Protein AF-A0A960MZ77-F1 (afdb_monomer_lite)

Foldseek 3Di:
DDDDDDDPDDPPPPDPPPPPPPPPDPDPPDDQDPVHDDPQWDWDFPDDDPNDTDIDTDHDDPD

Secondary structure (DSSP, 8-state):
---------S---S----------PPPPSS---SSPP-TTPEEEEEEEETTEEEEEEE-----

Radius of gyration: 27.41 Å; chains: 1; bounding box: 57×55×54 Å

Structure (mmCIF, N/CA/C/O backbone):
data_AF-A0A960MZ77-F1
#
_entry.id   AF-A0A960MZ77-F1
#
loop_
_atom_site.group_PDB
_atom_site.id
_atom_site.type_symbol
_atom_site.label_atom_id
_atom_site.label_alt_id
_atom_site.label_comp_id
_atom_site.label_asym_id
_atom_site.label_entity_id
_atom_site.label_seq_id
_atom_site.pdbx_PDB_ins_code
_atom_site.Cartn_x
_atom_site.Cartn_y
_atom_site.Cartn_z
_atom_site.occupancy
_atom_site.B_iso_or_equiv
_atom_site.auth_seq_id
_atom_site.auth_comp_id
_atom_site.auth_asym_id
_atom_site.auth_atom_id
_atom_site.pdbx_PDB_model_num
ATOM 1 N N . MET A 1 1 ? -42.665 -46.615 36.922 1.00 39.91 1 MET A N 1
ATOM 2 C CA . MET A 1 1 ? -42.695 -47.557 35.777 1.00 39.91 1 MET A CA 1
ATOM 3 C C . MET A 1 1 ? -42.313 -46.737 34.546 1.00 39.91 1 MET A C 1
ATOM 5 O O . MET A 1 1 ? -43.060 -45.843 34.200 1.00 39.91 1 MET A O 1
ATOM 9 N N . LYS A 1 2 ? -41.017 -46.651 34.214 1.00 50.53 2 LYS A N 1
ATOM 10 C CA . LYS A 1 2 ? -40.327 -47.385 33.127 1.00 50.53 2 LYS A CA 1
ATOM 11 C C . LYS A 1 2 ? -41.017 -47.245 31.759 1.00 50.53 2 LYS A C 1
ATOM 13 O O . LYS A 1 2 ? -41.965 -47.979 31.522 1.00 50.53 2 LYS A O 1
ATOM 18 N N . SER A 1 3 ? -40.494 -46.363 30.894 1.00 51.72 3 SER A N 1
ATOM 19 C CA . SER A 1 3 ? -40.303 -46.590 29.444 1.00 51.72 3 SER A CA 1
ATOM 20 C C . SER A 1 3 ? -39.815 -45.306 28.733 1.00 51.72 3 SER A C 1
ATOM 22 O O . SER A 1 3 ? -40.585 -44.383 28.493 1.00 51.72 3 SER A O 1
ATOM 24 N N . LEU A 1 4 ? -38.518 -45.261 28.423 1.00 59.62 4 LEU A N 1
ATOM 25 C CA . LEU A 1 4 ? -37.926 -44.666 27.207 1.00 59.62 4 LEU A CA 1
ATOM 26 C C . LEU A 1 4 ? -37.413 -45.873 26.375 1.00 59.62 4 LEU A C 1
ATOM 28 O O . LEU A 1 4 ? -37.295 -46.946 26.984 1.00 59.62 4 LEU A O 1
ATOM 32 N N . PRO A 1 5 ? -36.941 -45.771 25.109 1.00 62.91 5 PRO A N 1
ATOM 33 C CA . PRO A 1 5 ? -36.952 -44.678 24.110 1.00 62.91 5 PRO A CA 1
ATOM 34 C C . PRO A 1 5 ? -37.217 -45.179 22.655 1.00 62.91 5 PRO A C 1
ATOM 36 O O . PRO A 1 5 ? -37.233 -46.380 22.411 1.00 62.91 5 PRO A O 1
ATOM 39 N N . ALA A 1 6 ? -37.312 -44.297 21.650 1.00 55.91 6 ALA A N 1
ATOM 40 C CA . ALA A 1 6 ? -36.880 -44.624 20.276 1.00 55.91 6 ALA A CA 1
ATOM 41 C C . ALA A 1 6 ? -36.759 -43.370 19.395 1.00 55.91 6 ALA A C 1
ATOM 43 O O . ALA A 1 6 ? -37.617 -42.497 19.427 1.00 55.91 6 ALA A O 1
ATOM 44 N N . CYS A 1 7 ? -35.731 -43.360 18.546 1.00 49.16 7 CYS A N 1
ATOM 45 C CA . CYS A 1 7 ? -35.487 -42.399 17.467 1.00 49.16 7 CYS A CA 1
ATOM 46 C C . CYS A 1 7 ? -34.973 -41.010 17.873 1.00 49.16 7 CYS A C 1
ATOM 48 O O . CYS A 1 7 ? -35.555 -39.981 17.552 1.00 49.16 7 CYS A O 1
ATOM 50 N N . PHE A 1 8 ? -33.796 -40.986 18.496 1.00 52.44 8 PHE A N 1
ATOM 51 C CA . PHE A 1 8 ? -32.942 -39.797 18.500 1.00 52.44 8 PHE A CA 1
ATOM 52 C C . PHE A 1 8 ? -31.518 -40.156 18.066 1.00 52.44 8 PHE A C 1
ATOM 54 O O . PHE A 1 8 ? -30.557 -39.911 18.778 1.00 52.44 8 PHE A O 1
ATOM 61 N N . CYS A 1 9 ? -31.380 -40.800 16.907 1.00 54.97 9 CYS A N 1
ATOM 62 C CA . CYS A 1 9 ? -30.076 -41.091 16.317 1.00 54.97 9 CYS A CA 1
ATOM 63 C C . CYS A 1 9 ? -30.188 -41.050 14.796 1.00 54.97 9 CYS A C 1
ATOM 65 O O . CYS A 1 9 ? -30.404 -42.089 14.181 1.00 54.97 9 CYS A O 1
ATOM 67 N N . LEU A 1 10 ? -30.014 -39.883 14.175 1.00 57.62 10 LEU A N 1
ATOM 68 C CA . LEU A 1 10 ? -29.424 -39.858 12.840 1.00 57.62 10 LEU A CA 1
ATOM 69 C C . LEU A 1 10 ? -28.783 -38.497 12.556 1.00 57.62 10 LEU A C 1
ATOM 71 O O . LEU A 1 10 ? -29.423 -37.458 12.676 1.00 57.62 10 LEU A O 1
ATOM 75 N N . CYS A 1 11 ? -27.508 -38.559 12.170 1.00 50.03 11 CYS A N 1
ATOM 76 C CA . CYS A 1 11 ? -26.656 -37.470 11.686 1.00 50.03 11 CYS A CA 1
ATOM 77 C C . CYS A 1 11 ? -25.965 -36.567 12.726 1.00 50.03 11 CYS A C 1
ATOM 79 O O . CYS A 1 11 ? -25.739 -35.388 12.481 1.00 50.03 11 CYS A O 1
ATOM 81 N N . ALA A 1 12 ? -25.458 -37.155 13.813 1.00 55.69 12 ALA A N 1
ATOM 82 C CA . ALA A 1 12 ? -24.252 -36.654 14.488 1.00 55.69 12 ALA A CA 1
ATOM 83 C C . ALA A 1 12 ? -22.982 -37.133 13.745 1.00 55.69 12 ALA A C 1
ATOM 85 O O . ALA A 1 12 ? -22.163 -37.857 14.302 1.00 55.69 12 ALA A O 1
ATOM 86 N N . ALA A 1 13 ? -22.860 -36.814 12.451 1.00 57.44 13 ALA A N 1
ATOM 87 C CA . ALA A 1 13 ? -21.740 -37.271 11.615 1.00 57.44 13 ALA A CA 1
ATOM 88 C C . ALA A 1 13 ? -21.197 -36.197 10.655 1.00 57.44 13 ALA A C 1
ATOM 90 O O . ALA A 1 13 ? -20.521 -36.519 9.682 1.00 57.44 13 ALA A O 1
ATOM 91 N N . LEU A 1 14 ? -21.447 -34.915 10.930 1.00 58.88 14 LEU A N 1
ATOM 92 C CA . LEU A 1 14 ? -20.581 -33.856 10.416 1.00 58.88 14 LEU A CA 1
ATOM 93 C C . LEU A 1 14 ? -19.440 -33.722 11.411 1.00 58.88 14 LEU A C 1
ATOM 95 O O . LEU A 1 14 ? -19.587 -33.117 12.470 1.00 58.88 14 LEU A O 1
ATOM 99 N N . ALA A 1 15 ? -18.350 -34.409 11.085 1.00 58.62 15 ALA A N 1
ATOM 100 C CA . ALA A 1 15 ? -17.109 -34.421 11.826 1.00 58.62 15 ALA A CA 1
ATOM 101 C C . ALA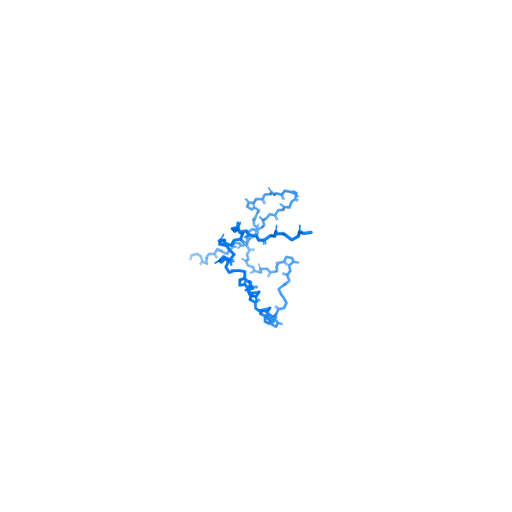 A 1 15 ? -16.708 -32.994 12.221 1.00 58.62 15 ALA A C 1
ATOM 103 O O . ALA A 1 15 ? -16.192 -32.225 11.412 1.00 58.62 15 ALA A O 1
ATOM 104 N N . THR A 1 16 ? -16.897 -32.671 13.498 1.00 62.19 16 THR A N 1
ATOM 105 C CA . THR A 1 16 ? -16.125 -31.676 14.240 1.00 62.19 16 THR A CA 1
ATOM 106 C C . THR A 1 16 ? -14.683 -32.176 14.339 1.00 62.19 16 THR A C 1
ATOM 108 O O . THR A 1 16 ? -14.172 -32.502 15.406 1.00 62.19 16 THR A O 1
ATOM 111 N N . GLY A 1 17 ? -14.019 -32.301 13.189 1.00 60.25 17 GLY A N 1
ATOM 112 C CA . GLY A 1 17 ? -12.571 -32.367 13.158 1.00 60.25 17 GLY A CA 1
ATOM 113 C C . GLY A 1 17 ? -12.053 -31.050 13.733 1.00 60.25 17 GLY A C 1
ATOM 114 O O . GLY A 1 17 ? -12.602 -29.998 13.391 1.00 60.25 17 GLY A O 1
ATOM 115 N N . PRO A 1 18 ? -11.049 -31.064 14.624 1.00 64.06 18 PRO A N 1
ATOM 116 C CA . PRO A 1 18 ? -10.425 -29.822 15.038 1.00 64.06 18 PRO A CA 1
ATOM 117 C C . PRO A 1 18 ? -9.932 -29.120 13.771 1.00 64.06 18 PRO A C 1
ATOM 119 O O . PRO A 1 18 ? -9.158 -29.701 13.006 1.00 64.06 18 PRO A O 1
ATOM 122 N N . ILE A 1 19 ? -10.388 -27.886 13.538 1.00 64.12 19 ILE A N 1
ATOM 123 C CA . ILE A 1 19 ? -9.675 -26.974 12.648 1.00 64.12 19 ILE A CA 1
ATOM 124 C C . ILE A 1 19 ? -8.283 -26.883 13.261 1.00 64.12 19 ILE A C 1
ATOM 126 O O . ILE A 1 19 ? -8.106 -26.304 14.333 1.00 64.12 19 ILE A O 1
ATOM 130 N N . ARG A 1 20 ? -7.306 -27.552 12.646 1.00 55.28 20 ARG A N 1
ATOM 131 C CA . ARG A 1 20 ? -5.913 -27.333 13.000 1.00 55.28 20 ARG A CA 1
ATOM 132 C C . ARG A 1 20 ? -5.640 -25.888 12.627 1.00 55.28 20 ARG A C 1
ATOM 134 O O . ARG A 1 20 ? -5.654 -25.553 11.448 1.00 55.28 20 ARG A O 1
ATOM 141 N N . ALA A 1 21 ? -5.461 -25.042 13.638 1.00 63.16 21 ALA A N 1
ATOM 142 C CA . ALA A 1 21 ? -4.708 -23.821 13.446 1.00 63.16 21 ALA A CA 1
ATOM 143 C C . ALA A 1 21 ? -3.392 -24.256 12.794 1.00 63.16 21 ALA A C 1
ATOM 145 O O . ALA A 1 21 ? -2.691 -25.112 13.347 1.00 63.16 21 ALA A O 1
ATOM 146 N N . GLU A 1 22 ? -3.139 -23.770 11.580 1.00 62.25 22 GLU A N 1
ATOM 147 C CA . GLU A 1 22 ? -1.806 -23.808 10.992 1.00 62.25 22 GLU A CA 1
ATOM 148 C C . GLU A 1 22 ? -0.875 -23.304 12.095 1.00 62.25 22 GLU A C 1
ATOM 150 O O . GLU A 1 22 ? -1.098 -22.221 12.638 1.00 62.25 22 GLU A O 1
ATOM 155 N N . SER A 1 23 ? 0.044 -24.160 12.540 1.00 63.53 23 SER A N 1
ATOM 156 C CA . SER A 1 23 ? 1.010 -23.836 13.587 1.00 63.53 23 SER A CA 1
ATOM 157 C C . SER A 1 23 ? 1.576 -22.449 13.323 1.00 63.53 23 SER A C 1
ATOM 159 O O . SER A 1 23 ? 1.996 -22.226 12.186 1.00 63.53 23 SER A O 1
ATOM 161 N N . ASP A 1 24 ? 1.581 -21.570 14.336 1.00 68.19 24 ASP A N 1
ATOM 162 C CA . ASP A 1 24 ? 2.246 -20.265 14.278 1.00 68.19 24 ASP A CA 1
ATOM 163 C C . ASP A 1 24 ? 3.598 -20.461 13.592 1.00 68.19 24 ASP A C 1
ATOM 165 O O . ASP A 1 24 ? 4.511 -21.088 14.143 1.00 68.19 24 ASP A O 1
ATOM 169 N N . LEU A 1 25 ? 3.683 -20.037 12.328 1.00 72.25 25 LEU A N 1
ATOM 170 C CA . LEU A 1 25 ? 4.930 -20.102 11.588 1.00 72.25 25 LEU A CA 1
ATOM 171 C C . LEU A 1 25 ? 5.940 -19.293 12.403 1.00 72.25 25 LEU A C 1
ATOM 173 O O . LEU A 1 25 ? 5.565 -18.252 12.951 1.00 72.25 25 LEU A O 1
ATOM 177 N N . PRO A 1 26 ? 7.195 -19.758 12.526 1.00 74.50 26 PRO A N 1
ATOM 178 C CA . PRO A 1 26 ? 8.193 -19.006 13.266 1.00 74.50 26 PRO A CA 1
ATOM 179 C C . PRO A 1 26 ? 8.221 -17.578 12.725 1.00 74.50 26 PRO A C 1
ATOM 181 O O . PRO A 1 26 ? 8.286 -17.388 11.505 1.00 74.50 26 PRO A O 1
ATOM 184 N N . GLU A 1 27 ? 8.134 -16.590 13.623 1.00 72.38 27 GLU A N 1
ATOM 185 C CA . GLU A 1 27 ? 8.241 -15.194 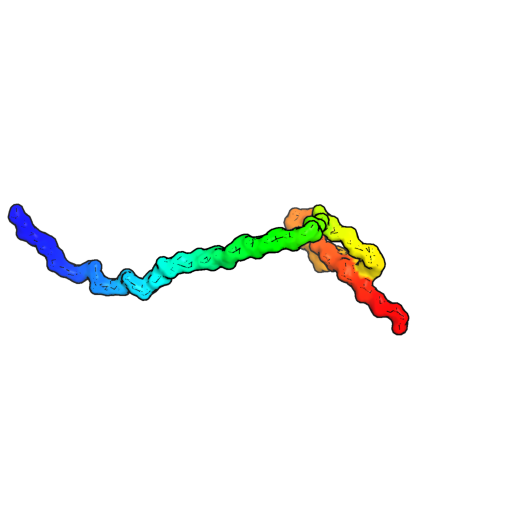13.214 1.00 72.38 27 GLU A CA 1
ATOM 186 C C . GLU A 1 27 ? 9.526 -15.042 12.392 1.00 72.38 27 GLU A C 1
ATOM 188 O O . GLU A 1 27 ? 10.581 -15.557 12.794 1.00 72.38 27 GLU A O 1
ATOM 193 N N . PRO A 1 28 ? 9.464 -14.395 11.215 1.00 72.69 28 PRO A N 1
ATOM 194 C CA . PRO A 1 28 ? 10.669 -14.156 10.451 1.00 72.69 28 PRO A CA 1
ATOM 195 C C . PRO A 1 28 ? 11.670 -13.409 11.346 1.00 72.69 28 PRO A C 1
ATOM 197 O O . PRO A 1 28 ? 11.277 -12.531 12.114 1.00 72.69 28 PRO A O 1
ATOM 200 N N . PRO A 1 29 ? 12.979 -13.697 11.234 1.00 73.06 29 PRO A N 1
ATOM 201 C CA . PRO A 1 29 ? 14.001 -13.041 12.055 1.00 73.06 29 PRO A CA 1
ATOM 202 C C . PRO A 1 29 ? 14.025 -11.514 11.859 1.00 73.06 29 PRO A C 1
ATOM 204 O O . PRO A 1 29 ? 14.612 -10.783 12.653 1.00 73.06 29 PRO A O 1
ATOM 207 N N . THR A 1 30 ? 13.392 -11.025 10.791 1.00 73.88 30 THR A N 1
ATOM 208 C CA . THR A 1 30 ? 13.153 -9.611 10.525 1.00 73.88 30 THR A CA 1
ATOM 209 C C . THR A 1 30 ? 11.766 -9.221 11.028 1.00 73.88 30 THR A C 1
ATOM 211 O O . THR A 1 30 ? 10.762 -9.611 10.437 1.00 73.88 30 THR A O 1
ATOM 214 N N . SER A 1 31 ? 11.709 -8.390 12.071 1.00 69.56 31 SER A N 1
ATOM 215 C CA . SER A 1 31 ? 10.471 -7.716 12.474 1.00 69.56 31 SER A CA 1
ATOM 216 C C . SER A 1 31 ? 10.011 -6.790 11.345 1.00 69.56 31 SER A C 1
ATOM 218 O O . SER A 1 31 ? 10.729 -5.867 10.951 1.00 69.56 31 SER A O 1
ATOM 220 N N . TRP A 1 32 ? 8.833 -7.049 10.780 1.00 75.44 32 TRP A N 1
ATOM 221 C CA . TRP A 1 32 ? 8.253 -6.175 9.764 1.00 75.44 32 TRP A CA 1
ATOM 222 C C . TRP A 1 32 ? 7.653 -4.957 10.466 1.00 75.44 32 TRP A C 1
ATOM 224 O O . TRP A 1 32 ? 6.604 -5.035 11.103 1.00 75.44 32 TRP A O 1
ATOM 234 N N . LYS A 1 33 ? 8.345 -3.819 10.377 1.00 83.19 33 LYS A N 1
ATOM 235 C CA . LYS A 1 33 ? 7.866 -2.548 10.928 1.00 83.19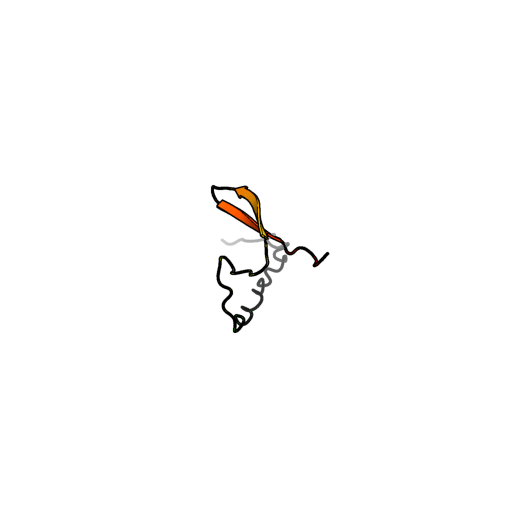 33 LYS A CA 1
ATOM 236 C C . LYS A 1 33 ? 6.614 -2.097 10.171 1.00 83.19 33 LYS A C 1
ATOM 238 O O . LYS A 1 33 ? 6.623 -2.049 8.943 1.00 83.19 33 LYS A O 1
ATOM 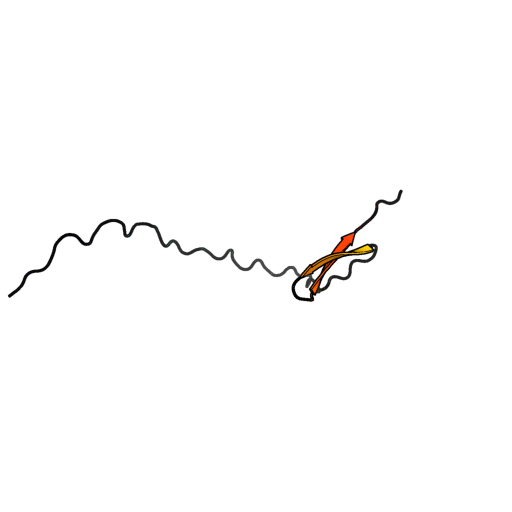243 N N . TYR A 1 34 ? 5.560 -1.737 10.905 1.00 88.00 34 TYR A N 1
ATOM 244 C CA . TYR A 1 34 ? 4.353 -1.132 10.344 1.00 88.00 34 TYR A CA 1
ATOM 245 C C . TYR A 1 34 ? 4.157 0.304 10.868 1.00 88.00 34 TYR A C 1
ATOM 247 O O . TYR A 1 34 ? 4.191 0.506 12.085 1.00 88.00 34 TYR A O 1
ATOM 255 N N . PRO A 1 35 ? 3.912 1.295 9.988 1.00 90.00 35 PRO A N 1
ATOM 256 C CA . PRO A 1 35 ? 3.963 1.191 8.526 1.00 90.00 35 PRO A CA 1
ATOM 257 C C . PRO A 1 35 ? 5.398 0.924 8.021 1.00 90.00 35 PRO A C 1
ATOM 259 O O . PRO A 1 35 ? 6.358 1.286 8.708 1.00 90.00 35 PRO A O 1
ATOM 262 N N . PRO A 1 36 ? 5.560 0.276 6.853 1.00 91.12 36 PRO A N 1
ATOM 263 C CA . PRO A 1 36 ? 6.877 -0.075 6.336 1.00 91.12 36 PRO A CA 1
ATOM 264 C C . PRO A 1 36 ? 7.637 1.158 5.841 1.00 91.12 36 PRO A C 1
ATOM 266 O O . PRO A 1 36 ? 7.054 2.111 5.315 1.00 91.12 36 PRO A O 1
ATOM 269 N N . GLU A 1 37 ? 8.961 1.108 5.960 1.00 91.56 37 GLU A N 1
ATOM 270 C CA . GLU A 1 37 ? 9.866 2.020 5.263 1.00 91.56 37 GLU A CA 1
ATOM 271 C C . GLU A 1 37 ? 10.195 1.413 3.894 1.00 91.56 37 GLU A C 1
ATOM 273 O O . GLU A 1 37 ? 10.774 0.333 3.819 1.00 91.56 37 GLU A O 1
ATOM 278 N N . MET A 1 38 ? 9.808 2.094 2.809 1.00 92.50 38 MET A N 1
ATOM 279 C CA . MET A 1 38 ? 9.965 1.606 1.429 1.00 92.50 38 MET A CA 1
ATOM 280 C C . MET A 1 38 ? 10.738 2.630 0.575 1.00 92.50 38 MET A C 1
ATOM 282 O O . MET A 1 38 ? 10.122 3.375 -0.192 1.00 92.50 38 MET A O 1
ATOM 286 N N . PRO A 1 39 ? 12.075 2.737 0.715 1.00 93.62 39 PRO A N 1
ATOM 287 C CA . PRO A 1 39 ? 12.872 3.693 -0.052 1.00 93.62 39 PRO A CA 1
ATOM 288 C C . PRO A 1 39 ? 12.735 3.472 -1.562 1.00 93.62 39 PRO A C 1
ATOM 290 O O . PRO A 1 39 ? 12.774 2.340 -2.034 1.00 93.62 39 PRO A O 1
ATOM 293 N N . GLY A 1 40 ? 12.587 4.558 -2.320 1.00 94.31 40 GLY A N 1
ATOM 294 C CA . GLY A 1 40 ? 12.393 4.506 -3.774 1.00 94.31 40 GLY A CA 1
ATOM 295 C C . GLY A 1 40 ? 10.946 4.273 -4.219 1.00 94.31 40 GLY A C 1
ATOM 296 O O . GLY A 1 40 ? 10.660 4.437 -5.401 1.00 94.31 40 GLY A O 1
ATOM 297 N N . ALA A 1 41 ? 10.027 3.959 -3.300 1.00 96.19 41 ALA A N 1
ATOM 298 C CA . ALA A 1 41 ? 8.606 3.923 -3.612 1.00 96.19 41 ALA A CA 1
ATOM 299 C C . ALA A 1 41 ? 7.987 5.324 -3.555 1.00 96.19 41 ALA A C 1
ATOM 301 O O . ALA A 1 41 ? 8.216 6.091 -2.616 1.00 96.19 41 ALA A O 1
ATOM 302 N N . LYS A 1 42 ? 7.107 5.620 -4.507 1.00 96.12 42 LYS A N 1
ATOM 303 C CA . LYS A 1 42 ? 6.125 6.698 -4.397 1.00 96.12 42 LYS A CA 1
ATOM 304 C C . LYS A 1 42 ? 4.947 6.213 -3.551 1.00 96.12 42 LYS A C 1
ATOM 306 O O . LYS A 1 42 ? 4.446 5.112 -3.767 1.00 96.12 42 LYS A O 1
ATOM 311 N N . VAL A 1 43 ? 4.498 7.022 -2.593 1.00 96.44 43 VAL A N 1
ATOM 312 C CA . VAL A 1 43 ? 3.352 6.683 -1.734 1.00 96.44 43 VAL A CA 1
ATOM 313 C C . VAL A 1 43 ? 2.094 7.359 -2.261 1.00 96.44 43 VAL A C 1
ATOM 315 O O . VAL A 1 43 ? 2.043 8.583 -2.364 1.00 96.44 43 VAL A O 1
ATOM 318 N N . GLU A 1 44 ? 1.067 6.567 -2.551 1.00 97.69 44 GLU A N 1
ATOM 319 C CA . GLU A 1 44 ? -0.240 7.046 -3.007 1.00 97.69 44 GLU A CA 1
ATOM 320 C C . GLU A 1 44 ? -1.360 6.488 -2.130 1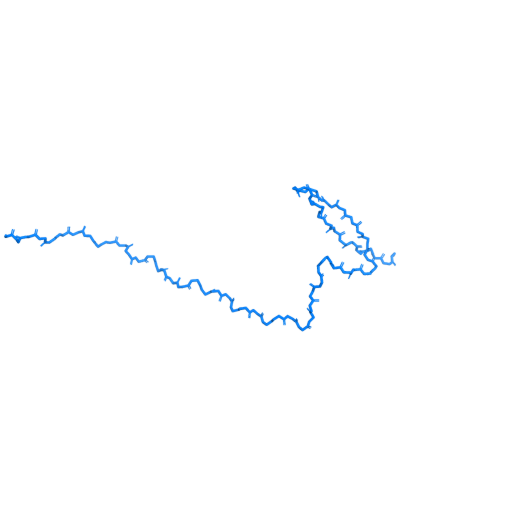.00 97.69 44 GLU A C 1
ATOM 322 O O . GLU A 1 44 ? -1.288 5.354 -1.669 1.00 97.69 44 GLU A O 1
ATOM 327 N N . VAL A 1 45 ? -2.419 7.262 -1.895 1.00 97.75 45 VAL A N 1
ATOM 328 C CA . VAL A 1 45 ? -3.595 6.781 -1.154 1.00 97.75 45 VAL A CA 1
ATOM 329 C C . VAL A 1 45 ? -4.609 6.258 -2.160 1.00 97.75 45 VAL A C 1
ATOM 331 O O . VAL A 1 45 ? -5.199 7.043 -2.897 1.00 97.75 45 VAL A O 1
ATOM 334 N N . TYR A 1 46 ? -4.833 4.944 -2.184 1.00 97.81 46 TYR A N 1
ATOM 335 C CA . TYR A 1 46 ? -5.783 4.344 -3.131 1.00 97.81 46 TYR A CA 1
ATOM 336 C C . TYR A 1 46 ? -7.211 4.285 -2.582 1.00 97.81 46 TYR A C 1
ATOM 338 O O . TYR A 1 46 ? -8.172 4.142 -3.337 1.00 97.81 46 TYR A O 1
ATOM 346 N N . ARG A 1 47 ? -7.369 4.363 -1.257 1.00 97.94 47 ARG A N 1
ATOM 347 C CA . ARG A 1 47 ? -8.676 4.354 -0.604 1.00 97.94 47 ARG A CA 1
ATOM 348 C C . ARG A 1 47 ? -8.598 4.977 0.781 1.00 97.94 47 ARG A C 1
ATOM 350 O O . ARG A 1 47 ? -7.616 4.789 1.492 1.00 97.94 47 ARG A O 1
ATOM 357 N N . GLU A 1 48 ? -9.679 5.627 1.192 1.00 98.56 48 GLU A N 1
ATOM 358 C CA . GLU A 1 48 ? -9.908 6.002 2.587 1.00 98.56 48 GLU A CA 1
ATOM 359 C C . GLU A 1 48 ? -11.143 5.261 3.116 1.00 98.56 48 GLU A C 1
ATOM 361 O O . GLU A 1 48 ? -12.194 5.246 2.472 1.00 98.56 48 GLU A O 1
ATOM 366 N N . VAL A 1 49 ? -11.010 4.600 4.269 1.00 97.88 49 VAL A N 1
ATOM 367 C CA . VAL A 1 49 ? -12.106 3.882 4.942 1.00 97.88 49 VAL A CA 1
ATOM 368 C C . VAL A 1 49 ? -11.954 4.051 6.446 1.00 97.88 49 VAL A C 1
ATOM 370 O O . VAL A 1 49 ? -10.867 3.870 6.984 1.00 97.88 49 VAL A O 1
ATOM 373 N N . GLY A 1 50 ? -13.042 4.406 7.136 1.00 97.38 50 GLY A N 1
ATOM 374 C CA . GLY A 1 50 ? -13.031 4.541 8.598 1.00 97.38 50 GLY A CA 1
ATOM 375 C C . GLY A 1 50 ? -12.040 5.590 9.119 1.00 97.38 50 GLY A C 1
ATOM 376 O O . GLY A 1 50 ? -11.508 5.428 10.210 1.00 97.38 50 GLY A O 1
ATOM 377 N N . GLY A 1 51 ? -11.741 6.628 8.328 1.00 96.88 51 GLY A N 1
ATOM 378 C CA . GLY A 1 51 ? -10.747 7.652 8.672 1.00 96.88 51 GLY A CA 1
ATOM 379 C C . GLY A 1 51 ? -9.286 7.209 8.517 1.00 96.88 51 GLY A C 1
ATOM 380 O O . GLY A 1 51 ? -8.386 7.986 8.825 1.00 96.88 51 GLY A O 1
ATOM 381 N N . VAL A 1 52 ? -9.037 5.991 8.023 1.00 96.81 52 VAL A N 1
ATOM 382 C CA . V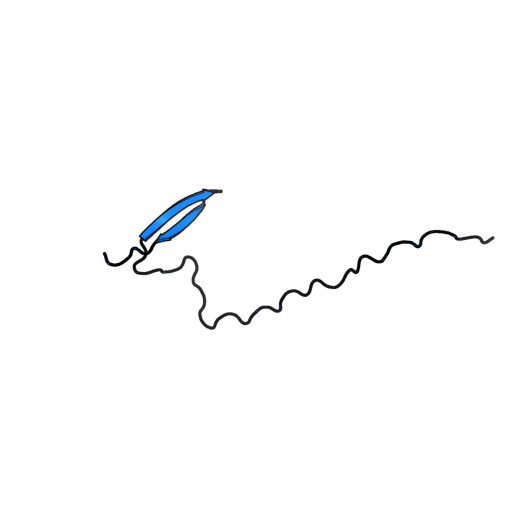AL A 1 52 ? -7.697 5.469 7.733 1.00 96.81 52 VAL A CA 1
ATOM 383 C C . VAL A 1 52 ? -7.432 5.528 6.232 1.00 96.81 52 VAL A C 1
ATOM 385 O O . VAL A 1 52 ? -8.290 5.176 5.418 1.00 96.81 52 VAL A O 1
ATOM 388 N N . LYS A 1 53 ? -6.220 5.953 5.872 1.00 97.81 53 LYS A N 1
ATOM 389 C CA . LYS A 1 53 ? -5.731 5.971 4.492 1.00 97.81 53 LYS A CA 1
ATOM 390 C C . LYS A 1 53 ? -5.012 4.669 4.182 1.00 97.81 53 LYS A C 1
ATOM 392 O O . LYS A 1 53 ? -4.099 4.278 4.906 1.00 97.81 53 LYS A O 1
ATOM 397 N N . LEU A 1 54 ? -5.420 4.007 3.108 1.00 97.44 54 LEU A N 1
ATOM 398 C CA . LEU A 1 54 ? -4.746 2.822 2.605 1.00 97.44 54 LEU A CA 1
ATOM 399 C C . LEU A 1 54 ? -3.718 3.255 1.560 1.00 97.44 54 LEU A C 1
ATOM 401 O O . LEU A 1 54 ? -4.075 3.740 0.483 1.00 97.44 54 LEU A O 1
ATOM 405 N N . ASN A 1 55 ? -2.444 3.104 1.916 1.00 97.62 55 ASN A N 1
ATOM 406 C CA . ASN A 1 55 ? -1.319 3.509 1.085 1.00 97.62 55 ASN A CA 1
ATOM 407 C C . ASN A 1 55 ? -0.925 2.386 0.115 1.00 97.62 55 ASN A C 1
ATOM 409 O O . ASN A 1 55 ? -0.806 1.226 0.508 1.00 97.62 55 ASN A O 1
ATOM 413 N N . ALA A 1 56 ? -0.675 2.751 -1.137 1.00 97.06 56 ALA A N 1
ATOM 414 C CA . ALA A 1 56 ? 0.039 1.971 -2.131 1.00 97.06 56 ALA A CA 1
ATOM 415 C C . ALA A 1 56 ? 1.467 2.520 -2.250 1.00 97.06 56 ALA A C 1
ATOM 417 O O . ALA A 1 56 ? 1.670 3.729 -2.354 1.00 97.06 56 ALA A O 1
ATOM 418 N N . TYR A 1 57 ? 2.448 1.622 -2.234 1.00 96.94 57 TYR A N 1
ATOM 419 C CA . TYR A 1 57 ? 3.860 1.936 -2.434 1.00 96.94 57 TYR A CA 1
ATOM 420 C C . TYR A 1 57 ? 4.238 1.508 -3.855 1.00 96.94 57 TYR A C 1
ATOM 422 O O . TYR A 1 57 ? 4.302 0.314 -4.144 1.00 96.94 57 TYR A O 1
ATOM 430 N N . VAL A 1 58 ? 4.418 2.476 -4.752 1.00 97.31 58 VAL A N 1
ATOM 431 C CA . VAL A 1 58 ? 4.584 2.264 -6.197 1.00 97.31 58 VAL A CA 1
ATOM 432 C C . VAL A 1 58 ? 6.047 2.443 -6.586 1.00 97.31 58 VAL A C 1
ATOM 434 O O . VAL A 1 58 ? 6.650 3.466 -6.272 1.00 97.31 58 VAL A O 1
ATOM 437 N N . PHE A 1 59 ? 6.607 1.464 -7.294 1.00 97.06 59 PHE A N 1
ATOM 438 C CA . PHE A 1 59 ? 7.938 1.545 -7.893 1.00 97.06 59 PHE A CA 1
ATOM 439 C C . PHE A 1 59 ? 7.798 1.677 -9.405 1.00 97.06 59 PHE A C 1
ATOM 441 O O . PHE A 1 59 ? 7.164 0.840 -10.047 1.00 97.06 59 PHE A O 1
ATOM 448 N N . GLU A 1 60 ? 8.387 2.726 -9.963 1.00 95.12 60 GLU A N 1
ATOM 449 C CA . GLU A 1 60 ? 8.395 2.963 -11.404 1.00 95.12 60 GLU A CA 1
ATOM 450 C C . GLU A 1 60 ? 9.675 2.367 -12.023 1.00 95.12 60 GLU A C 1
ATOM 452 O O . GLU A 1 60 ? 10.734 2.389 -11.385 1.00 95.12 60 GLU A O 1
ATOM 457 N N . PRO A 1 61 ? 9.607 1.793 -13.239 1.00 94.81 61 PRO A N 1
ATOM 458 C CA . PRO A 1 61 ? 10.791 1.309 -13.940 1.00 94.81 61 PRO A CA 1
ATOM 459 C C . PRO A 1 61 ? 11.732 2.468 -14.289 1.00 94.81 61 PRO A C 1
ATOM 461 O O . PRO A 1 61 ? 11.311 3.613 -14.450 1.00 94.81 61 PRO A O 1
ATOM 464 N N . SER A 1 62 ? 13.016 2.162 -14.458 1.00 86.44 62 SER A N 1
ATOM 465 C CA . SER A 1 62 ? 14.050 3.138 -14.804 1.00 86.44 62 SER A CA 1
ATOM 466 C C . SER A 1 62 ? 14.050 3.499 -16.298 1.00 86.44 62 SER A C 1
ATOM 468 O O . SER A 1 62 ? 15.088 3.355 -16.932 1.00 86.44 62 SER A O 1
ATOM 470 N N . GLY A 1 63 ? 12.915 3.955 -16.839 1.00 70.75 63 GLY A N 1
ATOM 471 C CA . GLY A 1 63 ? 12.781 4.456 -18.219 1.00 70.75 63 GLY A CA 1
ATOM 472 C C . GLY A 1 63 ? 13.002 3.451 -19.349 1.00 70.75 63 GLY A C 1
ATOM 473 O O . GLY A 1 63 ? 13.609 2.381 -19.133 1.00 70.75 63 GLY A O 1
#

pLDDT: mean 77.5, std 18.0, range [39.91, 98.56]

Sequence (63 aa):
MKSLPACFCLCAALATGPIRAESDLPEPPTSWKYPPEMPGAKVEVYREVGGVKLNAYVFEPSG